Protein AF-A0A7Y5Y891-F1 (afdb_monomer_lite)

pLDDT: mean 87.92, std 12.47, range [48.41, 98.62]

Foldseek 3Di:
DPVVVLVVVLVVLLVVLLVLLVVLLVVCVVLLVVFDAFFAQDADLFQAGPDTDGRDPCSLNVLSVVLNVLSVVLVVCLVCVQVVQVVVDDVSNQLVVLVSSLSSVCSNLSSVVSSLVSVCRSVVPGGNCSPPVSVVVSVVVNVVSVVSSVVSVVPDDDDDPDPDD

Sequence (165 aa):
MGRNVTNRKAAGWFAASMLALLLTAASGAVLYPGMPDPVPVHWDGSGSPDRFAPKTAWTVFAPLLTGLGCVAFLWLLHRFLPALSRSLGTAAGQDIGAGQDVVAQLAPAVAALIGWLSIRGWLGWEGPATIWIPTVLFMFMGIGLVFRAVSAAAALPPHPGPRSK

Structure (mmCIF, N/CA/C/O backbone):
data_AF-A0A7Y5Y891-F1
#
_entry.id   AF-A0A7Y5Y891-F1
#
loop_
_atom_site.group_PDB
_atom_site.id
_atom_site.type_symbol
_atom_site.label_atom_id
_atom_site.label_alt_id
_atom_site.label_comp_id
_atom_site.label_asym_id
_atom_site.label_entity_id
_atom_site.label_seq_id
_atom_site.pdbx_PDB_ins_code
_atom_site.Cartn_x
_atom_site.Cartn_y
_atom_site.Cartn_z
_atom_site.occupancy
_atom_site.B_iso_or_equiv
_atom_site.auth_seq_id
_atom_site.auth_comp_id
_atom_site.auth_asym_id
_atom_site.auth_atom_id
_atom_site.pdbx_PDB_model_num
ATOM 1 N N . MET A 1 1 ? -4.435 -1.512 32.385 1.00 48.41 1 MET A N 1
ATOM 2 C CA . MET A 1 1 ? -3.414 -2.338 31.694 1.00 48.41 1 MET A CA 1
ATOM 3 C C . MET A 1 1 ? -3.635 -2.470 30.171 1.00 48.41 1 MET A C 1
ATOM 5 O O . MET A 1 1 ? -2.675 -2.284 29.437 1.00 48.41 1 MET A O 1
ATOM 9 N N . GLY A 1 2 ? -4.852 -2.740 29.662 1.00 54.91 2 GLY A N 1
ATOM 10 C CA . GLY A 1 2 ? -5.088 -3.111 28.244 1.00 54.91 2 GLY A CA 1
ATOM 11 C C . GLY A 1 2 ? -4.803 -2.059 27.150 1.00 54.91 2 GLY A C 1
ATOM 12 O O . GLY A 1 2 ? -4.231 -2.396 26.117 1.00 54.91 2 GLY A O 1
ATOM 13 N N . ARG A 1 3 ? -5.104 -0.773 27.384 1.00 60.16 3 ARG A N 1
ATOM 14 C CA . ARG A 1 3 ? -4.960 0.314 26.381 1.00 60.16 3 ARG A CA 1
ATOM 15 C C . ARG A 1 3 ? -3.515 0.561 25.913 1.00 60.16 3 ARG A C 1
ATOM 17 O O . ARG A 1 3 ? -3.276 0.998 24.795 1.00 60.16 3 ARG A O 1
ATOM 24 N N . ASN A 1 4 ? -2.534 0.258 26.765 1.00 62.56 4 ASN A N 1
ATOM 25 C CA . ASN A 1 4 ? -1.112 0.415 26.437 1.00 62.56 4 ASN A CA 1
ATOM 26 C C . ASN A 1 4 ? -0.579 -0.721 25.552 1.00 62.56 4 ASN A C 1
ATOM 28 O O . ASN A 1 4 ? 0.481 -0.582 24.947 1.00 62.56 4 ASN A O 1
ATOM 32 N N . VAL A 1 5 ? -1.267 -1.863 25.493 1.00 63.53 5 VAL A N 1
ATOM 33 C CA . VAL A 1 5 ? -0.876 -2.989 24.632 1.00 63.53 5 VAL A CA 1
ATOM 34 C C . VAL A 1 5 ? -1.446 -2.803 23.227 1.00 63.53 5 VAL A C 1
ATOM 36 O O . VAL A 1 5 ? -0.711 -2.985 22.261 1.00 63.53 5 VAL A O 1
ATOM 39 N N . THR A 1 6 ? -2.705 -2.370 23.101 1.00 69.69 6 THR A N 1
ATOM 40 C CA . THR A 1 6 ? -3.327 -2.079 21.796 1.00 69.69 6 THR A CA 1
ATOM 41 C C . THR A 1 6 ? -2.599 -0.956 21.059 1.00 69.69 6 THR A C 1
ATOM 43 O O . THR A 1 6 ? -2.205 -1.138 19.910 1.00 69.69 6 THR A O 1
ATOM 46 N N . ASN A 1 7 ? -2.262 0.136 21.754 1.00 74.69 7 ASN A N 1
ATOM 47 C CA . ASN A 1 7 ? -1.496 1.242 21.170 1.00 74.69 7 ASN A CA 1
ATOM 48 C C . ASN A 1 7 ? -0.098 0.830 20.685 1.00 74.69 7 ASN A C 1
ATOM 50 O O . ASN A 1 7 ? 0.353 1.305 19.646 1.00 74.69 7 ASN A O 1
ATOM 54 N N . ARG A 1 8 ? 0.592 -0.066 21.406 1.00 79.69 8 ARG A N 1
ATOM 55 C CA . ARG A 1 8 ? 1.908 -0.574 20.983 1.00 79.69 8 ARG A CA 1
ATOM 56 C C . ARG A 1 8 ? 1.809 -1.444 19.733 1.00 79.69 8 ARG A C 1
ATOM 58 O O . ARG A 1 8 ? 2.642 -1.311 18.843 1.00 79.69 8 ARG A O 1
ATOM 65 N N . LYS A 1 9 ? 0.776 -2.286 19.639 1.00 84.81 9 LYS A N 1
ATOM 66 C CA . LYS A 1 9 ? 0.507 -3.086 18.435 1.00 84.81 9 LYS A CA 1
ATOM 67 C C . LYS A 1 9 ? 0.181 -2.196 17.234 1.00 84.81 9 LYS A C 1
ATOM 69 O O . LYS A 1 9 ? 0.772 -2.382 16.179 1.00 84.81 9 LYS A O 1
ATOM 74 N N . ALA A 1 10 ? -0.689 -1.199 17.408 1.00 87.50 10 ALA A N 1
ATOM 75 C CA . ALA A 1 10 ? -1.025 -0.241 16.356 1.00 87.50 10 ALA A CA 1
ATOM 76 C C . ALA A 1 10 ? 0.208 0.539 15.872 1.00 87.50 10 ALA A C 1
ATOM 78 O O . ALA A 1 10 ? 0.456 0.613 14.672 1.00 87.50 10 ALA A O 1
ATOM 79 N N . ALA A 1 11 ? 1.031 1.052 16.793 1.00 89.62 11 ALA A N 1
ATOM 80 C CA . ALA A 1 11 ? 2.291 1.708 16.442 1.00 89.62 11 ALA A CA 1
ATOM 81 C C . ALA A 1 11 ? 3.230 0.774 15.658 1.00 89.62 11 ALA A C 1
ATOM 83 O O . ALA A 1 11 ? 3.825 1.200 14.671 1.00 89.62 11 ALA A O 1
ATOM 84 N N . GLY A 1 12 ? 3.306 -0.501 16.055 1.00 93.12 12 GLY A N 1
ATOM 85 C CA . GLY A 1 12 ? 4.034 -1.534 15.320 1.00 93.12 12 GLY A CA 1
ATOM 86 C C . GLY A 1 12 ? 3.530 -1.712 13.887 1.00 93.12 12 GLY A C 1
ATOM 87 O O . GLY A 1 12 ? 4.346 -1.770 12.973 1.00 93.12 12 GLY A O 1
ATOM 88 N N . TRP A 1 13 ? 2.211 -1.716 13.664 1.00 94.19 13 TRP A N 1
ATOM 89 C CA . TRP A 1 13 ? 1.635 -1.811 12.317 1.00 94.19 13 TRP A CA 1
ATOM 90 C C . TRP A 1 13 ? 1.994 -0.623 11.432 1.00 94.19 13 TRP A C 1
ATOM 92 O O . TRP A 1 13 ? 2.419 -0.824 10.295 1.00 94.19 13 TRP A O 1
ATOM 102 N N . PHE A 1 14 ? 1.883 0.605 11.942 1.00 96.50 14 PHE A N 1
ATOM 103 C CA . PHE A 1 14 ? 2.272 1.794 11.180 1.00 96.50 14 PHE A CA 1
ATOM 104 C C . PHE A 1 14 ? 3.772 1.805 10.870 1.00 96.50 14 PHE A C 1
ATOM 106 O O . PHE A 1 14 ? 4.152 2.050 9.728 1.00 96.50 14 PHE A O 1
ATOM 113 N N . ALA A 1 15 ? 4.618 1.477 11.851 1.00 96.69 15 ALA A N 1
ATOM 114 C CA . ALA A 1 15 ? 6.065 1.404 11.660 1.00 96.69 15 ALA A CA 1
ATOM 115 C C . ALA A 1 15 ? 6.456 0.323 10.640 1.00 96.69 15 ALA A C 1
ATOM 117 O O . ALA A 1 15 ? 7.245 0.592 9.738 1.00 96.69 15 ALA A O 1
ATOM 118 N N . ALA A 1 16 ? 5.860 -0.869 10.730 1.00 96.69 16 ALA A N 1
ATOM 119 C CA . ALA A 1 16 ? 6.082 -1.947 9.771 1.00 96.69 16 ALA A CA 1
ATOM 120 C C . ALA A 1 16 ? 5.623 -1.559 8.357 1.00 96.69 16 ALA A C 1
ATOM 122 O O . ALA A 1 16 ? 6.319 -1.845 7.390 1.00 96.69 16 ALA A O 1
ATOM 123 N N . SER A 1 17 ? 4.491 -0.861 8.235 1.00 98.00 17 SER A N 1
ATOM 124 C CA . SER A 1 17 ? 3.957 -0.389 6.949 1.00 98.00 17 SER A CA 1
ATOM 125 C C . SER A 1 17 ? 4.865 0.660 6.302 1.00 98.00 17 SER A C 1
ATOM 127 O O . SER A 1 17 ? 5.173 0.569 5.116 1.00 98.00 17 SER A O 1
ATOM 129 N N . MET A 1 18 ? 5.340 1.627 7.094 1.00 98.31 18 MET A N 1
ATOM 130 C CA . MET A 1 18 ? 6.341 2.611 6.668 1.00 98.31 18 MET A CA 1
ATOM 131 C C . MET A 1 18 ? 7.623 1.922 6.205 1.00 98.31 18 MET A C 1
ATOM 133 O O . MET A 1 18 ? 8.109 2.187 5.109 1.00 98.31 18 MET A O 1
ATOM 137 N N . LEU A 1 19 ? 8.146 0.999 7.017 1.00 98.38 19 LEU A N 1
ATOM 138 C CA . LEU A 1 19 ? 9.359 0.254 6.699 1.00 98.38 19 LEU A CA 1
ATOM 139 C C . LEU A 1 19 ? 9.195 -0.567 5.416 1.00 98.38 19 LEU A C 1
ATOM 141 O O . LEU A 1 19 ? 10.083 -0.543 4.573 1.00 98.38 19 LEU A O 1
ATOM 145 N N . ALA A 1 20 ? 8.059 -1.240 5.225 1.00 98.44 20 ALA A N 1
ATOM 146 C CA . ALA A 1 20 ? 7.781 -2.007 4.013 1.00 98.44 20 ALA A CA 1
ATOM 147 C C . ALA A 1 20 ? 7.805 -1.127 2.752 1.00 98.44 20 ALA A C 1
ATOM 149 O O . ALA A 1 20 ? 8.417 -1.502 1.749 1.00 98.44 20 ALA A O 1
ATOM 150 N N . LEU A 1 21 ? 7.206 0.067 2.805 1.00 98.62 21 LEU A N 1
ATOM 151 C CA . LEU A 1 21 ? 7.242 1.026 1.695 1.00 98.62 21 LEU A CA 1
ATOM 152 C C . LEU A 1 21 ? 8.661 1.549 1.433 1.00 98.62 21 LEU A C 1
ATOM 154 O O . LEU A 1 21 ? 9.068 1.641 0.277 1.00 98.62 21 LEU A O 1
ATOM 158 N N . LEU A 1 22 ? 9.437 1.829 2.483 1.00 98.56 22 LEU A N 1
ATOM 159 C CA . LEU A 1 22 ? 10.835 2.258 2.358 1.00 98.56 22 LEU A CA 1
ATOM 160 C C . LEU A 1 22 ? 11.729 1.159 1.769 1.00 98.56 22 LEU A C 1
ATOM 162 O O . LEU A 1 22 ? 12.540 1.436 0.889 1.00 98.56 22 LEU A O 1
ATOM 166 N N . LEU A 1 23 ? 11.556 -0.093 2.197 1.00 98.56 23 LEU A N 1
ATOM 167 C CA . LEU A 1 23 ? 12.262 -1.245 1.628 1.00 98.56 23 LEU A CA 1
ATOM 168 C C . LEU A 1 23 ? 11.863 -1.482 0.169 1.00 98.56 23 LEU A C 1
ATOM 170 O O . LEU A 1 23 ? 12.711 -1.811 -0.663 1.00 98.56 23 LEU A O 1
ATOM 174 N N . THR A 1 24 ? 10.592 -1.257 -0.168 1.00 98.56 24 THR A N 1
ATOM 175 C CA . THR A 1 24 ? 10.129 -1.310 -1.558 1.00 98.56 24 THR A CA 1
ATOM 176 C C . THR A 1 24 ? 10.777 -0.202 -2.387 1.00 98.56 24 THR A C 1
ATOM 178 O O . THR A 1 24 ? 11.267 -0.472 -3.479 1.00 98.56 24 THR A O 1
ATOM 181 N N . ALA A 1 25 ? 10.868 1.022 -1.861 1.00 98.44 25 ALA A N 1
ATOM 182 C CA . ALA A 1 25 ? 11.545 2.134 -2.530 1.00 98.44 25 ALA A CA 1
ATOM 183 C C . ALA A 1 25 ? 13.037 1.850 -2.744 1.00 98.44 25 ALA A C 1
ATOM 185 O O . ALA A 1 25 ? 13.549 2.068 -3.840 1.00 98.44 25 ALA A O 1
ATOM 186 N N . ALA A 1 26 ? 13.717 1.297 -1.736 1.00 98.50 26 ALA A N 1
ATOM 187 C CA . ALA A 1 26 ? 15.107 0.868 -1.852 1.00 98.50 26 ALA A CA 1
ATOM 188 C C . ALA A 1 26 ? 15.278 -0.208 -2.938 1.00 98.50 26 ALA A C 1
ATOM 190 O O . ALA A 1 26 ? 16.185 -0.115 -3.762 1.00 98.50 26 ALA A O 1
ATOM 191 N N . SER A 1 27 ? 14.362 -1.179 -2.999 1.00 98.19 27 SER A N 1
ATOM 192 C CA . SER A 1 27 ? 14.346 -2.203 -4.053 1.00 98.19 27 SER A CA 1
ATOM 193 C C . SER A 1 27 ? 14.138 -1.582 -5.439 1.00 98.19 27 SER A C 1
ATOM 195 O O . SER A 1 27 ? 14.852 -1.911 -6.382 1.00 98.19 27 SER A O 1
ATOM 197 N N . GLY A 1 28 ? 13.218 -0.622 -5.559 1.00 97.94 28 GLY A N 1
ATOM 198 C CA . GLY A 1 28 ? 12.993 0.124 -6.796 1.00 97.94 28 GLY A CA 1
ATOM 199 C C . GLY A 1 28 ? 14.210 0.933 -7.232 1.00 97.94 28 GLY A C 1
ATOM 200 O O . GLY A 1 28 ? 14.515 0.965 -8.418 1.00 97.94 28 GLY A O 1
ATOM 201 N N . ALA A 1 29 ? 14.955 1.527 -6.296 1.00 98.38 29 ALA A N 1
ATOM 202 C CA . ALA A 1 29 ? 16.191 2.249 -6.599 1.00 98.38 29 ALA A CA 1
ATOM 203 C C . ALA A 1 29 ? 17.272 1.327 -7.186 1.00 98.38 29 ALA A C 1
ATOM 205 O O . ALA A 1 29 ? 17.958 1.720 -8.128 1.00 98.38 29 ALA A O 1
ATOM 206 N N . VAL A 1 30 ? 17.374 0.090 -6.686 1.00 98.50 30 VAL A N 1
ATOM 207 C CA . VAL A 1 30 ? 18.269 -0.939 -7.244 1.00 98.50 30 VAL A CA 1
ATOM 208 C C . VAL A 1 30 ? 17.828 -1.363 -8.651 1.00 98.50 30 VAL A C 1
ATOM 210 O O . VAL A 1 30 ? 18.672 -1.538 -9.527 1.00 98.50 30 VAL A O 1
ATOM 213 N N . LEU A 1 31 ? 16.520 -1.491 -8.895 1.00 97.69 31 LEU A N 1
ATOM 214 C CA . LEU A 1 31 ? 15.965 -1.912 -10.191 1.00 97.69 31 LEU A CA 1
ATOM 215 C C . LEU A 1 31 ? 15.923 -0.788 -11.246 1.00 97.69 31 LEU A C 1
ATOM 217 O O . LEU A 1 31 ? 15.912 -1.071 -12.443 1.00 97.69 31 LEU A O 1
ATOM 221 N N . TYR A 1 32 ? 15.917 0.482 -10.828 1.00 98.19 32 TYR A N 1
ATOM 222 C CA . TYR A 1 32 ? 15.690 1.664 -11.675 1.00 98.19 32 TYR A CA 1
ATOM 223 C C . TYR A 1 32 ? 16.540 1.738 -12.960 1.00 98.19 32 TYR A C 1
ATOM 225 O O . TYR A 1 32 ? 15.994 2.112 -14.009 1.00 98.19 32 TYR A O 1
ATOM 233 N N . PRO A 1 33 ? 17.845 1.387 -12.952 1.00 97.88 33 PRO A N 1
ATOM 234 C CA . PRO A 1 33 ? 18.658 1.417 -14.167 1.00 97.88 33 PRO A CA 1
ATOM 235 C C . PRO A 1 33 ? 18.151 0.476 -15.267 1.00 97.88 33 PRO A C 1
ATOM 237 O O . PRO A 1 33 ? 18.268 0.820 -16.439 1.00 97.88 33 PRO A O 1
ATOM 240 N N . GLY A 1 34 ? 17.564 -0.668 -14.896 1.00 96.88 34 GLY A N 1
ATOM 241 C CA . GLY A 1 34 ? 17.085 -1.697 -15.826 1.00 96.88 34 GLY A CA 1
ATOM 242 C C . GLY A 1 34 ? 15.619 -1.562 -16.245 1.00 96.88 34 GLY A C 1
ATOM 243 O O . GLY A 1 34 ? 15.154 -2.346 -17.067 1.00 96.88 34 GLY A O 1
ATOM 244 N N . MET A 1 35 ? 14.879 -0.597 -15.691 1.00 97.12 35 MET A N 1
ATOM 245 C CA . MET A 1 35 ? 13.477 -0.379 -16.059 1.00 97.12 35 MET A CA 1
ATOM 246 C C . MET A 1 35 ? 13.353 0.199 -17.483 1.00 97.12 35 MET A C 1
ATOM 248 O O . MET A 1 35 ? 14.191 1.024 -17.870 1.00 97.12 35 MET A O 1
ATOM 252 N N . PRO A 1 36 ? 12.298 -0.169 -18.239 1.00 95.50 36 PRO A N 1
ATOM 253 C CA . PRO A 1 36 ? 12.073 0.334 -19.593 1.00 95.50 36 PRO A CA 1
ATOM 254 C C . PRO A 1 36 ? 11.803 1.843 -19.604 1.00 95.50 36 PRO A C 1
ATOM 256 O O . PRO A 1 36 ? 11.310 2.401 -18.628 1.00 95.50 36 PRO A O 1
ATOM 259 N N . ASP A 1 37 ? 12.106 2.507 -20.718 1.00 96.62 37 ASP A N 1
ATOM 260 C CA . ASP A 1 37 ? 11.655 3.874 -20.990 1.00 96.62 37 ASP A CA 1
ATOM 261 C C . ASP A 1 37 ? 10.872 3.870 -22.314 1.00 96.62 37 ASP A C 1
ATOM 263 O O . ASP A 1 37 ? 11.477 3.631 -23.363 1.00 96.62 37 ASP A O 1
ATOM 267 N N . PRO A 1 38 ? 9.536 4.050 -22.291 1.00 96.75 38 PRO A N 1
ATOM 268 C CA . PRO A 1 38 ? 8.716 4.490 -21.157 1.00 96.75 38 PRO A CA 1
ATOM 269 C C . PRO A 1 38 ? 8.360 3.372 -20.155 1.00 96.75 38 PRO A C 1
ATOM 271 O O . PRO A 1 38 ? 8.361 2.187 -20.489 1.00 96.75 38 PRO A O 1
ATOM 274 N N . VAL A 1 39 ? 8.001 3.760 -18.924 1.00 96.94 39 VAL A N 1
ATOM 275 C CA . VAL A 1 39 ? 7.519 2.838 -17.878 1.00 96.94 39 VAL A CA 1
ATOM 276 C C . VAL A 1 39 ? 5.991 2.709 -17.907 1.00 96.94 39 VAL A C 1
ATOM 278 O O . VAL A 1 39 ? 5.302 3.698 -18.182 1.00 96.94 39 VAL A O 1
ATOM 281 N N . PRO A 1 40 ? 5.432 1.525 -17.598 1.00 96.38 40 PRO A N 1
ATOM 282 C CA . PRO A 1 40 ? 3.989 1.351 -17.473 1.00 96.38 40 PRO A CA 1
ATOM 283 C C . PRO A 1 40 ? 3.449 2.096 -16.244 1.00 96.38 40 PRO A C 1
ATOM 285 O O . PRO A 1 40 ? 4.051 2.067 -15.169 1.00 96.38 40 PRO A O 1
ATOM 288 N N . VAL A 1 41 ? 2.300 2.757 -16.397 1.00 95.56 41 VAL A N 1
ATOM 289 C CA . VAL A 1 41 ? 1.630 3.520 -15.318 1.00 95.56 41 VAL A CA 1
ATOM 290 C C . VAL A 1 41 ? 0.173 3.118 -15.099 1.00 95.56 41 VAL A C 1
ATOM 292 O O . VAL A 1 41 ? -0.459 3.575 -14.148 1.00 95.56 41 VAL A O 1
ATOM 295 N N . HIS A 1 42 ? -0.371 2.276 -15.973 1.00 95.50 42 HIS A N 1
ATOM 296 C CA . HIS A 1 42 ? -1.712 1.719 -15.866 1.00 95.50 42 HIS A CA 1
ATOM 297 C C . HIS A 1 42 ? -1.739 0.336 -16.523 1.00 95.50 42 HIS A C 1
ATOM 299 O O . HIS A 1 42 ? -0.917 0.044 -17.396 1.00 95.50 42 HIS A O 1
ATOM 305 N N . TRP A 1 43 ? -2.675 -0.497 -16.074 1.00 95.06 43 TRP A N 1
ATOM 306 C CA . TRP A 1 43 ? -2.925 -1.828 -16.610 1.00 95.06 43 TRP A CA 1
ATOM 307 C C . TRP A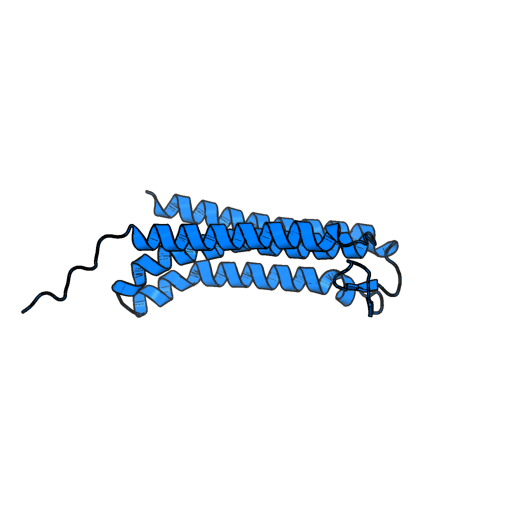 1 43 ? -4.423 -2.018 -16.804 1.00 95.06 43 TRP A C 1
ATOM 309 O O . TRP A 1 43 ? -5.222 -1.568 -15.978 1.00 95.06 43 TRP A O 1
ATOM 319 N N . ASP A 1 44 ? -4.793 -2.728 -17.861 1.00 94.94 44 ASP A N 1
ATOM 320 C CA . ASP A 1 44 ? -6.177 -3.116 -18.101 1.00 94.94 44 ASP A CA 1
ATOM 321 C C . ASP A 1 44 ? -6.606 -4.306 -17.214 1.00 94.94 44 ASP A C 1
ATOM 323 O O . ASP A 1 44 ? -5.837 -4.851 -16.416 1.00 94.94 44 ASP A O 1
ATOM 327 N N . GLY A 1 45 ? -7.857 -4.751 -17.362 1.00 92.31 45 GLY A N 1
ATOM 328 C CA . GLY A 1 45 ? -8.389 -5.896 -16.614 1.00 92.31 45 GLY A CA 1
ATOM 329 C C . GLY A 1 45 ? -7.719 -7.241 -16.933 1.00 92.31 45 GLY A C 1
ATOM 330 O O . GLY A 1 45 ? -7.879 -8.190 -16.163 1.00 92.31 45 GLY A O 1
ATOM 331 N N . SER A 1 46 ? -6.962 -7.345 -18.028 1.00 95.06 46 SER A N 1
ATOM 332 C CA . SER A 1 46 ? -6.165 -8.531 -18.359 1.00 95.06 46 SER A CA 1
ATOM 333 C C . SER A 1 46 ? -4.791 -8.521 -17.685 1.00 95.06 46 SER A C 1
ATOM 335 O O . SER A 1 46 ? -4.105 -9.539 -17.671 1.00 95.06 46 SER A O 1
ATOM 337 N N . GLY A 1 47 ? -4.401 -7.407 -17.061 1.00 94.06 47 GLY A N 1
ATOM 338 C CA . GLY A 1 47 ? -3.081 -7.251 -16.463 1.00 94.06 47 GLY A CA 1
ATOM 339 C C . GLY A 1 47 ? -1.997 -6.845 -17.449 1.00 94.06 47 GLY A C 1
ATOM 340 O O . GLY A 1 47 ? -0.829 -6.857 -17.058 1.00 94.06 47 GLY A O 1
ATOM 341 N N . SER A 1 48 ? -2.361 -6.469 -18.675 1.00 95.81 48 SER A N 1
ATOM 342 C CA . SER A 1 48 ? -1.438 -5.914 -19.663 1.00 95.81 48 SER A CA 1
ATOM 343 C C . SER A 1 48 ? -1.335 -4.394 -19.504 1.00 95.81 48 SER A C 1
ATOM 345 O O . SER A 1 48 ? -2.343 -3.739 -19.217 1.00 95.81 48 SER A O 1
ATOM 347 N N . PRO A 1 49 ? -0.133 -3.806 -19.641 1.00 95.81 49 PRO A N 1
ATOM 348 C CA . PRO A 1 49 ? 0.009 -2.361 -19.599 1.00 95.81 49 PRO A CA 1
ATOM 349 C C . PRO A 1 49 ? -0.666 -1.704 -20.806 1.00 95.81 49 PRO A C 1
ATOM 351 O O . PRO A 1 49 ? -0.378 -2.045 -21.950 1.00 95.81 49 PRO A O 1
ATOM 354 N N . ASP A 1 50 ? -1.529 -0.727 -20.555 1.00 96.44 50 ASP A N 1
ATOM 355 C CA . ASP A 1 50 ? -2.274 0.012 -21.585 1.00 96.44 50 ASP A CA 1
ATOM 356 C C . ASP A 1 50 ? -1.967 1.523 -21.564 1.00 96.44 50 ASP A C 1
ATOM 358 O O . ASP A 1 50 ? -2.399 2.264 -22.450 1.00 96.44 50 ASP A O 1
ATOM 362 N N . ARG A 1 51 ? -1.195 1.999 -20.573 1.00 96.75 51 ARG A N 1
ATOM 363 C CA . ARG A 1 51 ? -0.667 3.371 -20.518 1.00 96.75 51 ARG A CA 1
ATOM 364 C C . ARG A 1 51 ? 0.762 3.408 -20.002 1.00 96.75 51 ARG A C 1
ATOM 366 O O . ARG A 1 51 ? 1.134 2.687 -19.076 1.00 96.75 51 ARG A O 1
ATOM 373 N N . PHE A 1 52 ? 1.524 4.344 -20.554 1.00 97.69 52 PHE A N 1
ATOM 374 C CA . PHE A 1 52 ? 2.947 4.514 -20.295 1.00 97.69 52 PHE A CA 1
ATOM 375 C C . PHE A 1 52 ? 3.289 5.985 -20.044 1.00 97.69 52 PHE A C 1
ATOM 377 O O . PHE A 1 52 ? 2.574 6.882 -20.496 1.00 97.69 52 PHE A O 1
ATOM 384 N N . ALA A 1 53 ? 4.388 6.235 -19.338 1.00 97.88 53 ALA A N 1
ATOM 385 C CA . ALA A 1 53 ? 4.932 7.571 -19.113 1.00 97.88 53 ALA A CA 1
ATOM 386 C C . ALA A 1 53 ? 6.471 7.551 -19.153 1.00 97.88 53 ALA A C 1
ATOM 388 O O . ALA A 1 53 ? 7.068 6.500 -18.904 1.00 97.88 53 ALA A O 1
ATOM 389 N N . PRO A 1 54 ? 7.132 8.694 -19.430 1.00 98.25 54 PRO A N 1
ATOM 390 C CA . PRO A 1 54 ? 8.591 8.767 -19.429 1.00 98.25 54 PRO A CA 1
ATOM 391 C C . PRO A 1 54 ? 9.196 8.278 -18.112 1.00 98.25 54 PRO A C 1
ATOM 393 O O . PRO A 1 54 ? 8.672 8.575 -17.024 1.00 98.25 54 PRO A O 1
ATOM 396 N N . LYS A 1 55 ? 10.319 7.557 -18.200 1.00 98.00 55 LYS A N 1
ATOM 397 C CA . LYS A 1 55 ? 11.032 7.058 -17.024 1.00 98.00 55 LYS A CA 1
ATOM 398 C C . LYS A 1 55 ? 11.687 8.209 -16.265 1.00 98.00 55 LYS A C 1
ATOM 400 O O . LYS A 1 55 ? 12.777 8.675 -16.586 1.00 98.00 55 LYS A O 1
ATOM 405 N N . THR A 1 56 ? 11.025 8.630 -15.195 1.00 98.38 56 THR A N 1
ATOM 406 C CA . THR A 1 56 ? 11.563 9.588 -14.228 1.00 98.38 56 THR A CA 1
ATOM 407 C C . THR A 1 56 ? 11.456 9.023 -12.819 1.00 98.38 56 THR A C 1
ATOM 409 O O . THR A 1 56 ? 10.602 8.176 -12.544 1.00 98.38 56 THR A O 1
ATOM 412 N N . ALA A 1 57 ? 12.281 9.526 -11.898 1.00 97.81 57 ALA A N 1
ATOM 413 C CA . ALA A 1 57 ? 12.175 9.160 -10.488 1.00 97.81 57 ALA A CA 1
ATOM 414 C C . ALA A 1 57 ? 10.765 9.447 -9.947 1.00 97.81 57 ALA A C 1
ATOM 416 O O . ALA A 1 57 ? 10.205 8.638 -9.214 1.00 97.81 57 ALA A O 1
ATOM 417 N N . TRP A 1 58 ? 10.151 10.557 -10.369 1.00 97.75 58 TRP A N 1
ATOM 418 C CA . TRP A 1 58 ? 8.777 10.871 -9.995 1.00 97.75 58 TRP A CA 1
ATOM 419 C C . TRP A 1 58 ? 7.792 9.816 -10.505 1.00 97.75 58 TRP A C 1
ATOM 421 O O . TRP A 1 58 ? 7.053 9.254 -9.706 1.00 97.75 58 TRP A O 1
ATOM 431 N N . THR A 1 59 ? 7.823 9.483 -11.798 1.00 97.31 59 THR A N 1
ATOM 432 C CA . THR A 1 59 ? 6.936 8.467 -12.391 1.00 97.31 59 THR A CA 1
ATOM 433 C C . THR A 1 59 ? 7.042 7.125 -11.659 1.00 97.31 59 THR A C 1
ATOM 435 O O . THR A 1 59 ? 6.030 6.504 -11.349 1.00 97.31 59 THR A O 1
ATOM 438 N N . VAL A 1 60 ? 8.268 6.689 -11.352 1.00 97.81 60 VAL A N 1
ATOM 439 C CA . VAL A 1 60 ? 8.542 5.374 -10.752 1.00 97.81 60 VAL A CA 1
ATOM 440 C C . VAL A 1 60 ? 8.177 5.318 -9.265 1.00 97.81 60 VAL A C 1
ATOM 442 O O . VAL A 1 60 ? 7.646 4.305 -8.805 1.00 97.81 60 VAL A O 1
ATOM 445 N N . PHE A 1 61 ? 8.453 6.383 -8.504 1.00 98.25 61 PHE A N 1
ATOM 446 C CA . PHE A 1 61 ? 8.325 6.382 -7.041 1.00 98.25 61 PHE A CA 1
ATOM 447 C C . PHE A 1 61 ? 7.085 7.114 -6.509 1.00 98.25 61 PHE A C 1
ATOM 449 O O . PHE A 1 61 ? 6.767 6.960 -5.328 1.00 98.25 61 PHE A O 1
ATOM 456 N N . ALA A 1 62 ? 6.339 7.854 -7.339 1.00 97.75 62 ALA A N 1
ATOM 457 C CA . ALA A 1 62 ? 5.111 8.536 -6.920 1.00 97.75 62 ALA A CA 1
ATOM 458 C C . ALA A 1 62 ? 4.087 7.604 -6.241 1.00 97.75 62 ALA A C 1
ATOM 460 O O . ALA A 1 62 ? 3.584 7.994 -5.187 1.00 97.75 62 ALA A O 1
ATOM 461 N N . PRO A 1 63 ? 3.825 6.366 -6.720 1.00 97.25 63 PRO A N 1
ATOM 462 C CA . PRO A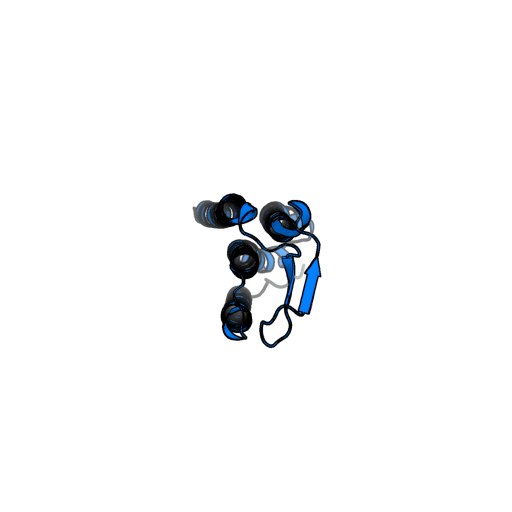 1 63 ? 2.919 5.454 -6.018 1.00 97.25 63 PRO A CA 1
ATOM 463 C C . PRO A 1 63 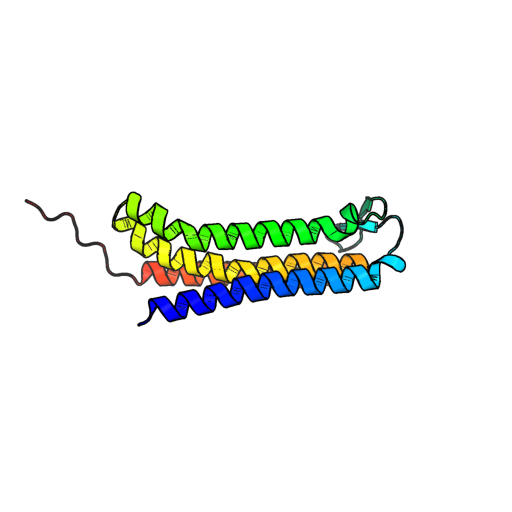? 3.351 5.167 -4.573 1.00 97.25 63 PRO A C 1
ATOM 465 O O . PRO A 1 63 ? 2.515 5.141 -3.671 1.00 97.25 63 PRO A O 1
ATOM 468 N N . LEU A 1 64 ? 4.656 5.021 -4.318 1.00 98.25 64 LEU A N 1
ATOM 469 C CA . LEU A 1 64 ? 5.175 4.799 -2.965 1.00 98.25 64 LEU A CA 1
ATOM 470 C C . LEU A 1 64 ? 5.040 6.044 -2.092 1.00 98.25 64 LEU A C 1
ATOM 472 O O . LEU A 1 64 ? 4.711 5.918 -0.915 1.00 98.25 64 LEU A O 1
ATOM 476 N N . LEU A 1 65 ? 5.250 7.241 -2.653 1.00 98.19 65 LEU A N 1
ATOM 477 C CA . LEU A 1 65 ? 5.000 8.498 -1.941 1.00 98.19 65 LEU A CA 1
ATOM 478 C C . LEU A 1 65 ? 3.520 8.634 -1.568 1.00 98.19 65 LEU A C 1
ATOM 480 O O . LEU A 1 65 ? 3.210 9.002 -0.435 1.00 98.19 65 LEU A O 1
ATOM 484 N N . THR A 1 66 ? 2.608 8.266 -2.473 1.00 97.94 66 THR A N 1
ATOM 485 C CA . THR A 1 66 ? 1.176 8.170 -2.169 1.00 97.94 66 THR A CA 1
ATOM 486 C C . THR A 1 66 ? 0.927 7.176 -1.039 1.00 97.94 66 THR A C 1
ATOM 488 O O . THR A 1 66 ? 0.222 7.511 -0.091 1.00 97.94 66 THR A O 1
ATOM 491 N N . GLY A 1 67 ? 1.552 5.995 -1.067 1.00 97.94 67 GLY A N 1
ATOM 492 C CA . GLY A 1 67 ? 1.429 5.008 0.007 1.00 97.94 67 GLY A CA 1
ATOM 493 C C . GLY A 1 67 ? 1.931 5.504 1.358 1.00 97.94 67 GLY A C 1
ATOM 494 O O . GLY A 1 67 ? 1.252 5.315 2.369 1.00 97.94 67 GLY A O 1
ATOM 495 N N . LEU A 1 68 ? 3.071 6.199 1.380 1.00 98.31 68 LEU A N 1
ATOM 496 C CA . LEU A 1 68 ? 3.599 6.829 2.590 1.00 98.31 68 LEU A CA 1
ATOM 497 C C . LEU A 1 68 ? 2.620 7.887 3.115 1.00 98.31 68 LEU A C 1
ATOM 499 O O . LEU A 1 68 ? 2.299 7.889 4.302 1.00 98.31 68 LEU A O 1
ATOM 503 N N . GLY A 1 69 ? 2.082 8.728 2.228 1.00 98.19 69 GLY A N 1
ATOM 504 C CA . GLY A 1 69 ? 1.055 9.713 2.564 1.00 98.19 69 GLY A CA 1
ATOM 505 C C . GLY A 1 69 ? -0.211 9.076 3.143 1.00 98.19 69 GLY A C 1
ATOM 506 O O . GLY A 1 69 ? -0.687 9.506 4.192 1.00 98.19 69 GLY A O 1
ATOM 507 N N . CYS A 1 70 ? -0.724 8.011 2.522 1.00 98.19 70 CYS A N 1
ATOM 508 C CA . CYS A 1 70 ? -1.902 7.285 2.998 1.00 98.19 70 CYS A CA 1
ATOM 509 C C . CYS A 1 70 ? -1.678 6.674 4.384 1.00 98.19 70 CYS A C 1
ATOM 511 O O . CYS A 1 70 ? -2.507 6.851 5.274 1.00 98.19 70 CYS A O 1
ATOM 513 N N . VAL A 1 71 ? -0.560 5.980 4.604 1.00 98.00 71 VAL A N 1
ATOM 514 C CA . VAL A 1 71 ? -0.276 5.359 5.906 1.00 98.00 71 VAL A CA 1
ATOM 515 C C . VAL A 1 71 ? -0.024 6.425 6.981 1.00 98.00 71 VAL A C 1
ATOM 517 O O . VAL A 1 71 ? -0.503 6.269 8.105 1.00 98.00 71 VAL A O 1
ATOM 520 N N . ALA A 1 72 ? 0.650 7.532 6.651 1.00 97.69 72 ALA A N 1
ATOM 521 C CA . ALA A 1 72 ? 0.808 8.665 7.565 1.00 97.69 72 ALA A CA 1
ATOM 522 C C . ALA A 1 72 ? -0.548 9.289 7.925 1.00 97.69 72 ALA A C 1
ATOM 524 O O . ALA A 1 72 ? -0.816 9.558 9.095 1.00 97.69 72 ALA A O 1
ATOM 525 N N . PHE A 1 73 ? -1.439 9.452 6.947 1.00 96.94 73 PHE A N 1
ATOM 526 C CA . PHE A 1 73 ? -2.797 9.934 7.176 1.00 96.94 73 PHE A CA 1
ATOM 527 C C . PHE A 1 73 ? -3.604 8.988 8.077 1.00 96.94 73 PHE A C 1
ATOM 529 O O . PHE A 1 73 ? -4.211 9.438 9.047 1.00 96.94 73 PHE A O 1
ATOM 536 N N . LEU A 1 74 ? -3.549 7.673 7.840 1.00 95.31 74 LEU A N 1
ATOM 537 C CA . LEU A 1 74 ? -4.186 6.676 8.710 1.00 95.31 74 LEU A CA 1
ATOM 538 C C . LEU A 1 74 ? -3.616 6.716 10.137 1.00 95.31 74 LEU A C 1
ATOM 540 O O . LEU A 1 74 ? -4.368 6.603 11.105 1.00 95.31 74 LEU A O 1
ATOM 544 N N . TRP A 1 75 ? -2.307 6.932 10.289 1.00 95.44 75 TRP A N 1
A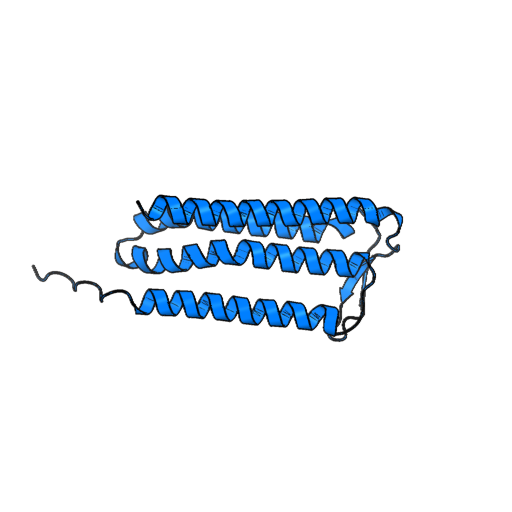TOM 545 C CA . TRP A 1 75 ? -1.685 7.118 11.600 1.00 95.44 75 TRP A CA 1
ATOM 546 C C . TRP A 1 75 ? -2.205 8.374 12.309 1.00 95.44 75 TRP A C 1
ATOM 548 O O . TRP A 1 75 ? -2.539 8.307 13.494 1.00 95.44 75 TRP A O 1
ATOM 558 N N . LEU A 1 76 ? -2.332 9.499 11.595 1.00 93.94 76 LEU A N 1
ATOM 559 C CA . LEU A 1 76 ? -2.915 10.733 12.132 1.00 93.94 76 LEU A CA 1
ATOM 560 C C . LEU A 1 76 ? -4.360 10.503 12.584 1.00 93.94 76 LEU A C 1
ATOM 562 O O . LEU A 1 76 ? -4.710 10.865 13.709 1.00 93.94 76 LEU A O 1
ATOM 566 N N . LEU A 1 77 ? -5.178 9.843 11.757 1.00 91.06 77 LEU A N 1
ATOM 567 C CA . LEU A 1 77 ? -6.540 9.467 12.133 1.00 91.06 77 LEU A CA 1
ATOM 568 C C . LEU A 1 77 ? -6.523 8.631 13.413 1.00 91.06 77 LEU A C 1
ATOM 570 O O . LEU A 1 77 ? -7.113 9.033 14.410 1.00 91.06 77 LEU A O 1
ATOM 574 N N . HIS A 1 78 ? -5.764 7.538 13.452 1.00 90.62 78 HIS A N 1
ATOM 575 C CA . HIS A 1 78 ? -5.648 6.702 14.647 1.00 90.62 78 HIS A CA 1
ATOM 576 C C . HIS A 1 78 ? -5.205 7.500 15.893 1.00 90.62 78 HIS A C 1
ATOM 578 O O . HIS A 1 78 ? -5.716 7.290 16.994 1.00 90.62 78 HIS A O 1
ATOM 584 N N . ARG A 1 79 ? -4.277 8.452 15.738 1.00 89.56 79 ARG A N 1
ATOM 585 C CA . ARG A 1 79 ? -3.722 9.252 16.840 1.00 8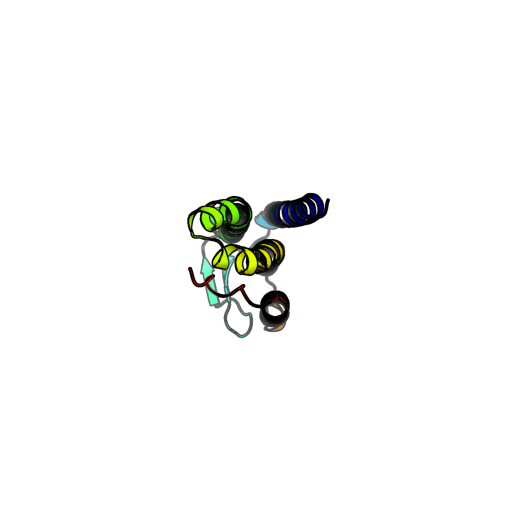9.56 79 ARG A CA 1
ATOM 586 C C . ARG A 1 79 ? -4.699 10.289 17.397 1.00 89.56 79 ARG A C 1
ATOM 588 O O . ARG A 1 79 ? -4.680 10.521 18.613 1.00 89.56 79 ARG A O 1
ATOM 595 N N . PHE A 1 80 ? -5.492 10.928 16.536 1.00 87.44 80 PHE A N 1
ATOM 596 C CA . PHE A 1 80 ? -6.277 12.122 16.876 1.00 87.44 80 PHE A CA 1
ATOM 597 C C . PHE A 1 80 ? -7.794 11.894 16.938 1.00 87.44 80 PHE A C 1
ATOM 599 O O . PHE A 1 80 ? -8.469 12.602 17.690 1.00 87.44 80 PHE A O 1
ATOM 606 N N . LEU A 1 81 ? -8.333 10.861 16.277 1.00 83.38 81 LEU A N 1
ATOM 607 C CA . LEU A 1 81 ? -9.756 10.499 16.353 1.00 83.38 81 LEU A CA 1
ATOM 608 C C . LEU A 1 81 ? -10.281 10.332 17.799 1.00 83.38 81 LEU A C 1
ATOM 610 O O . LEU A 1 81 ? -11.371 10.833 18.081 1.00 83.38 81 LEU A O 1
ATOM 614 N N . PRO A 1 82 ? -9.541 9.731 18.764 1.00 79.69 82 PRO A N 1
ATOM 615 C CA . PRO A 1 82 ? -10.036 9.621 20.139 1.00 79.69 82 PRO A CA 1
ATOM 616 C C . PRO A 1 82 ? -10.077 10.950 20.910 1.00 79.69 82 PRO A C 1
ATOM 618 O O . PRO A 1 82 ? -10.685 11.021 21.976 1.00 79.69 82 PRO A O 1
ATOM 621 N N . ALA A 1 83 ? -9.369 11.990 20.465 1.00 78.88 83 ALA A N 1
ATOM 622 C CA . ALA A 1 83 ? -9.482 13.323 21.060 1.00 78.88 83 ALA A CA 1
ATOM 623 C C . ALA A 1 83 ? -10.728 14.043 20.531 1.00 78.88 83 ALA A C 1
ATOM 625 O O . ALA A 1 83 ? -11.502 14.565 21.329 1.00 78.88 83 ALA A O 1
ATOM 626 N N . LEU A 1 84 ? -10.955 13.970 19.216 1.00 75.94 84 LEU A N 1
ATOM 627 C CA . LEU A 1 84 ? -12.135 14.528 18.556 1.00 75.94 84 LEU A CA 1
ATOM 628 C C . LEU A 1 84 ? -13.439 13.880 19.050 1.00 75.94 84 LEU A C 1
ATOM 630 O O . LEU A 1 84 ? -14.436 14.563 19.262 1.00 75.94 84 LEU A O 1
ATOM 634 N N . SER A 1 85 ? -13.439 12.572 19.306 1.00 70.38 85 SER A N 1
ATOM 635 C CA . SER A 1 85 ? -14.632 11.882 19.808 1.00 70.38 85 SER A CA 1
ATOM 636 C C . SER A 1 85 ? -15.056 12.337 21.200 1.00 70.38 85 SER A C 1
ATOM 638 O O . SER A 1 85 ? -16.241 12.512 21.470 1.00 70.38 85 SER A O 1
ATOM 640 N N . ARG A 1 86 ? -14.087 12.581 22.089 1.00 70.62 86 ARG A N 1
ATOM 641 C CA . ARG A 1 86 ? -14.352 13.042 23.456 1.00 70.62 86 ARG A CA 1
ATOM 642 C C . ARG A 1 86 ? -15.003 14.421 23.487 1.00 70.62 86 ARG A C 1
ATOM 644 O O . ARG A 1 86 ? -15.782 14.675 24.398 1.00 70.62 86 ARG A O 1
ATOM 651 N N . SER A 1 87 ? -14.736 15.273 22.495 1.00 73.00 87 SER A N 1
ATOM 652 C CA . SER A 1 87 ? -15.446 16.548 22.341 1.00 73.00 87 SER A CA 1
ATOM 653 C C . SER A 1 87 ? -16.879 16.411 21.813 1.00 73.00 87 SER A C 1
ATOM 655 O O . SER A 1 87 ? -17.650 17.349 21.973 1.00 73.00 87 SER A O 1
ATOM 657 N N . LEU A 1 88 ? -17.255 15.272 21.213 1.00 69.44 88 LEU A N 1
ATOM 658 C CA . LEU A 1 88 ? -18.556 15.074 20.554 1.00 69.44 88 LEU A CA 1
ATOM 659 C C . LEU A 1 88 ? -19.609 14.329 21.411 1.00 69.44 88 LEU A C 1
ATOM 661 O O . LEU A 1 88 ? -20.776 14.313 21.033 1.00 69.44 88 LEU A O 1
ATOM 665 N N . GLY A 1 89 ? -19.248 13.750 22.567 1.00 62.59 89 GLY A N 1
ATOM 666 C CA . GLY A 1 89 ? -20.190 13.110 23.513 1.00 62.59 89 GLY A CA 1
ATOM 667 C C . GLY A 1 89 ? -20.054 11.581 23.662 1.00 62.59 89 GLY A C 1
ATOM 668 O O . GLY A 1 89 ? -19.353 10.917 22.904 1.00 62.59 89 GLY A O 1
ATOM 669 N N . THR A 1 90 ? -20.695 11.003 24.692 1.00 58.31 90 THR A N 1
ATOM 670 C CA . THR A 1 90 ? -20.392 9.658 25.243 1.00 58.31 90 THR A CA 1
ATOM 671 C C . THR A 1 90 ? -20.897 8.459 24.432 1.00 58.31 90 THR A C 1
ATOM 673 O O . THR A 1 90 ? -20.294 7.393 24.542 1.00 58.31 90 THR A O 1
ATOM 676 N N . ALA A 1 91 ? -21.936 8.609 23.602 1.00 57.66 91 ALA A N 1
ATOM 677 C CA . ALA A 1 91 ? -22.433 7.520 22.749 1.00 57.66 91 ALA A CA 1
ATOM 678 C C . ALA A 1 91 ? -21.491 7.207 21.572 1.00 57.66 91 ALA A C 1
ATOM 680 O O . ALA A 1 91 ? -21.255 6.053 21.240 1.00 57.66 91 ALA A O 1
ATOM 681 N N . ALA A 1 92 ? -20.824 8.228 21.029 1.00 58.53 92 ALA A N 1
ATOM 682 C CA . ALA A 1 92 ? -19.834 8.060 19.967 1.00 58.53 92 ALA A CA 1
ATOM 683 C C . ALA A 1 92 ? -18.546 7.350 20.441 1.00 58.53 92 ALA A C 1
ATOM 685 O O . ALA A 1 92 ? -17.753 6.875 19.634 1.00 58.53 92 ALA A O 1
ATOM 686 N N . GLY A 1 93 ? -18.291 7.285 21.753 1.00 59.25 93 GLY A N 1
ATOM 687 C CA . GLY A 1 93 ? -17.003 6.851 22.295 1.00 59.25 93 GLY A CA 1
ATOM 688 C C . GLY A 1 93 ? -16.683 5.363 22.113 1.00 59.25 93 GLY A C 1
ATOM 689 O O . GLY A 1 93 ? -15.507 5.026 21.967 1.00 59.25 93 GLY A O 1
ATOM 690 N N . GLN A 1 94 ? -17.692 4.481 22.128 1.00 59.81 94 GLN A N 1
ATOM 691 C CA . GLN A 1 94 ? -17.479 3.029 22.034 1.00 59.81 94 GLN A CA 1
ATOM 692 C C . GLN A 1 94 ? -17.376 2.541 20.578 1.00 59.81 94 GLN A C 1
ATOM 694 O O . GLN A 1 94 ? -16.442 1.799 20.268 1.00 59.81 94 GLN A O 1
ATOM 699 N N . ASP A 1 95 ? -18.221 3.045 19.670 1.00 63.44 95 ASP A N 1
ATOM 700 C CA . ASP A 1 95 ? -18.155 2.757 18.222 1.00 63.44 95 ASP A CA 1
ATOM 701 C C . ASP A 1 95 ? -16.804 3.161 17.606 1.00 63.44 95 ASP A C 1
ATOM 703 O O . ASP A 1 95 ? -16.266 2.517 16.701 1.00 63.44 95 ASP A O 1
ATOM 707 N N . ILE A 1 96 ? -16.191 4.207 18.159 1.00 68.00 96 ILE A N 1
ATOM 708 C CA . ILE A 1 96 ? -14.913 4.744 17.691 1.00 68.00 96 ILE A CA 1
ATOM 709 C C . ILE A 1 96 ? -13.722 3.852 18.071 1.00 68.00 96 ILE A C 1
ATOM 711 O O . ILE A 1 96 ? -12.719 3.855 17.358 1.00 68.00 96 ILE A O 1
ATOM 715 N N . GLY A 1 97 ? -13.818 3.048 19.137 1.00 69.19 97 GLY A N 1
ATOM 716 C CA . GLY A 1 97 ? -12.763 2.098 19.509 1.00 69.19 97 GLY A CA 1
ATOM 717 C C . GLY A 1 97 ? -12.607 0.971 18.484 1.00 69.19 97 GLY A C 1
ATOM 718 O O . GLY A 1 97 ? -11.496 0.697 18.033 1.00 69.19 97 GLY A O 1
ATOM 719 N N . ALA A 1 98 ? -13.726 0.378 18.052 1.00 69.69 98 ALA A N 1
ATOM 720 C CA . ALA A 1 98 ? -13.730 -0.637 16.997 1.00 69.69 98 ALA A CA 1
ATOM 721 C C . ALA A 1 98 ? -13.252 -0.057 15.653 1.00 69.69 98 ALA A C 1
ATOM 723 O O . ALA A 1 98 ? -12.468 -0.690 14.945 1.00 69.69 98 ALA A O 1
ATOM 724 N N . GLY A 1 99 ? -13.650 1.182 15.334 1.00 76.81 99 GLY A N 1
ATOM 725 C CA . GLY A 1 99 ? -13.170 1.896 14.148 1.00 76.81 99 GLY A CA 1
ATOM 726 C C . GLY A 1 99 ? -11.662 2.186 14.167 1.00 76.81 99 GLY A C 1
ATOM 727 O O . GLY A 1 99 ? -10.998 2.063 13.138 1.00 76.81 99 GLY A O 1
ATOM 728 N N . GLN A 1 100 ? -11.084 2.515 15.326 1.00 81.19 100 GLN A N 1
ATOM 729 C CA . GLN A 1 100 ? -9.643 2.781 15.458 1.00 81.19 100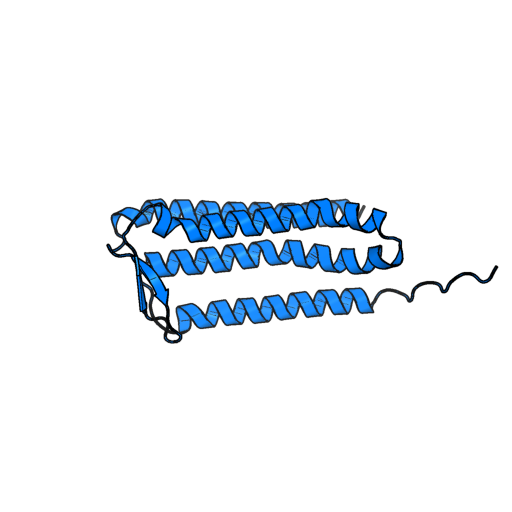 GLN A CA 1
ATOM 730 C C . GLN A 1 100 ? -8.781 1.556 15.143 1.00 81.19 100 GLN A C 1
ATOM 732 O O . GLN A 1 100 ? -7.774 1.681 14.442 1.00 81.19 100 GLN A O 1
ATOM 737 N N . ASP A 1 101 ? -9.193 0.373 15.599 1.00 82.56 101 ASP A N 1
ATOM 738 C CA . ASP A 1 101 ? -8.472 -0.867 15.309 1.00 82.56 101 ASP A CA 1
ATOM 739 C C . ASP A 1 101 ? -8.509 -1.211 13.812 1.00 82.56 101 ASP A C 1
ATOM 741 O O . ASP A 1 101 ? -7.531 -1.750 13.283 1.00 82.56 101 ASP A O 1
ATOM 745 N N . VAL A 1 102 ? -9.598 -0.880 13.107 1.00 86.62 102 VAL A N 1
ATOM 746 C CA . VAL A 1 102 ? -9.682 -1.026 11.643 1.00 86.62 102 VAL A CA 1
ATOM 747 C C . VAL A 1 102 ? -8.681 -0.107 10.954 1.00 86.62 102 VAL A C 1
ATOM 749 O O . VAL A 1 102 ? -7.934 -0.569 10.096 1.00 86.62 102 VAL A O 1
ATOM 752 N N . VAL A 1 103 ? -8.598 1.163 11.362 1.00 89.94 103 VAL A N 1
ATOM 753 C CA . VAL A 1 103 ? -7.648 2.133 10.786 1.00 89.94 103 VAL A CA 1
ATOM 754 C C . VAL A 1 103 ? -6.203 1.634 10.896 1.00 89.94 103 VAL A C 1
ATOM 756 O O . VAL A 1 103 ? -5.456 1.698 9.919 1.00 89.94 103 VAL A O 1
ATOM 759 N N . ALA A 1 104 ? -5.810 1.083 12.049 1.00 91.31 104 ALA A N 1
ATOM 760 C CA . ALA A 1 104 ? -4.470 0.520 12.229 1.00 91.31 104 ALA A CA 1
ATOM 761 C C . ALA A 1 104 ? -4.224 -0.734 11.368 1.00 91.31 104 ALA A C 1
ATOM 763 O O . ALA A 1 104 ? -3.125 -0.916 10.849 1.00 91.31 104 ALA A O 1
ATOM 764 N N . GLN A 1 105 ? -5.238 -1.586 11.187 1.00 89.69 105 GLN A N 1
ATOM 765 C CA . GLN A 1 105 ? -5.144 -2.799 10.361 1.00 89.69 105 GLN A CA 1
ATOM 766 C C . GLN A 1 105 ? -5.168 -2.509 8.850 1.00 89.69 105 GLN A C 1
ATOM 768 O O . GLN A 1 105 ? -4.655 -3.309 8.071 1.00 89.69 105 GLN A O 1
ATOM 773 N N . LEU A 1 106 ? -5.700 -1.359 8.425 1.00 92.19 106 LEU A N 1
ATOM 774 C CA . LEU A 1 106 ? -5.665 -0.917 7.027 1.00 92.19 106 LEU A CA 1
ATOM 775 C C . LEU A 1 106 ? -4.274 -0.445 6.580 1.00 92.19 106 LEU A C 1
ATOM 777 O O . LEU A 1 106 ? -3.950 -0.546 5.401 1.00 92.19 106 LEU A O 1
ATOM 781 N N . ALA A 1 107 ? -3.429 0.038 7.492 1.00 95.50 107 ALA A N 1
ATOM 782 C CA . ALA A 1 107 ? -2.084 0.504 7.153 1.00 95.50 107 ALA A CA 1
ATOM 783 C C . ALA A 1 107 ? -1.218 -0.549 6.422 1.00 95.50 107 ALA A C 1
ATOM 785 O O . ALA A 1 107 ? -0.743 -0.248 5.321 1.00 95.50 107 ALA A O 1
ATOM 786 N N . PRO A 1 108 ? -1.045 -1.782 6.943 1.00 95.00 108 PRO A N 1
ATOM 787 C CA . PRO A 1 108 ? -0.258 -2.801 6.249 1.00 95.00 108 PRO A CA 1
ATOM 788 C C . PRO A 1 108 ? -0.917 -3.253 4.943 1.00 95.00 108 PRO A C 1
ATOM 790 O O . PRO A 1 108 ? -0.207 -3.583 3.997 1.00 95.00 108 PRO A O 1
ATOM 793 N N . ALA A 1 109 ? -2.253 -3.214 4.859 1.00 93.75 109 ALA A N 1
ATOM 794 C CA . ALA A 1 109 ? -2.997 -3.507 3.637 1.00 93.75 109 ALA A CA 1
ATOM 795 C C . ALA A 1 109 ? -2.605 -2.562 2.496 1.00 93.75 109 ALA A C 1
ATOM 797 O O . ALA A 1 109 ? -2.223 -2.995 1.412 1.00 93.75 109 ALA A O 1
ATOM 798 N N . VAL A 1 110 ? -2.672 -1.260 2.778 1.00 95.31 110 VAL A N 1
ATOM 799 C CA . VAL A 1 110 ? -2.347 -0.196 1.826 1.00 95.31 110 VAL A CA 1
ATOM 800 C C . VAL A 1 110 ? -0.880 -0.279 1.417 1.00 95.31 110 VAL A C 1
ATOM 802 O O . VAL A 1 110 ? -0.577 -0.229 0.227 1.00 95.31 110 VAL A O 1
ATOM 805 N N . ALA A 1 111 ? 0.025 -0.458 2.385 1.00 97.62 111 ALA A N 1
ATOM 806 C CA . ALA A 1 111 ? 1.453 -0.591 2.115 1.00 97.62 111 ALA A CA 1
ATOM 807 C C . ALA A 1 111 ? 1.766 -1.799 1.219 1.00 97.62 111 ALA A C 1
ATOM 809 O O . ALA A 1 111 ? 2.510 -1.662 0.250 1.00 97.62 111 ALA A O 1
ATOM 810 N N . ALA A 1 112 ? 1.171 -2.960 1.507 1.00 96.19 112 ALA A N 1
ATOM 811 C CA . ALA A 1 112 ? 1.373 -4.172 0.723 1.00 96.19 112 ALA A CA 1
ATOM 812 C C . ALA A 1 112 ? 0.783 -4.054 -0.689 1.00 96.19 112 ALA A C 1
ATOM 814 O O . ALA A 1 112 ? 1.439 -4.459 -1.644 1.00 96.19 112 ALA A O 1
ATOM 815 N N . LEU A 1 113 ? -0.412 -3.471 -0.841 1.00 94.88 113 LEU A N 1
ATOM 816 C CA . LEU A 1 113 ? -1.034 -3.268 -2.151 1.00 94.88 113 LEU A CA 1
ATOM 817 C C . LEU A 1 113 ? -0.188 -2.341 -3.023 1.00 94.88 113 LEU A C 1
ATOM 819 O O . LEU A 1 113 ? 0.136 -2.682 -4.157 1.00 94.88 113 LEU A O 1
ATOM 823 N N . ILE A 1 114 ? 0.199 -1.186 -2.486 1.00 96.69 114 ILE A N 1
ATOM 824 C CA . ILE A 1 114 ? 0.995 -0.202 -3.221 1.00 96.69 114 ILE A CA 1
ATOM 825 C C . ILE A 1 114 ? 2.378 -0.765 -3.542 1.00 96.69 114 ILE A C 1
ATOM 827 O O . ILE A 1 114 ? 2.819 -0.671 -4.684 1.00 96.69 114 ILE A O 1
ATOM 831 N N . GLY A 1 115 ? 3.032 -1.411 -2.573 1.00 97.25 115 GLY A N 1
ATOM 832 C CA . GLY A 1 115 ? 4.331 -2.036 -2.796 1.00 97.25 115 GLY A CA 1
ATOM 833 C C . GLY A 1 115 ? 4.272 -3.138 -3.856 1.00 97.25 115 GLY A C 1
ATOM 834 O O . GLY A 1 115 ? 5.116 -3.175 -4.750 1.00 97.25 115 GLY A O 1
ATOM 835 N N . TRP A 1 116 ? 3.232 -3.977 -3.820 1.00 96.06 116 TRP A N 1
ATOM 836 C CA . TRP A 1 116 ? 2.982 -4.991 -4.843 1.00 96.06 116 TRP A CA 1
ATOM 837 C C . TRP A 1 116 ? 2.808 -4.375 -6.233 1.00 96.06 116 TRP A C 1
ATOM 839 O O . TRP A 1 116 ? 3.476 -4.811 -7.169 1.00 96.06 116 TRP A O 1
ATOM 849 N N . LEU A 1 117 ? 1.954 -3.349 -6.363 1.00 94.12 117 LEU A N 1
ATOM 850 C CA . LEU A 1 117 ? 1.698 -2.654 -7.630 1.00 94.12 117 LEU A CA 1
ATOM 851 C C . LEU A 1 117 ? 2.957 -1.983 -8.198 1.00 94.12 117 LEU A C 1
ATOM 853 O O . LEU A 1 117 ? 3.160 -1.988 -9.411 1.00 94.12 117 LEU A O 1
ATOM 857 N N . SER A 1 118 ? 3.829 -1.456 -7.339 1.00 96.50 118 SER A N 1
ATOM 858 C CA . SER A 1 118 ? 5.119 -0.912 -7.761 1.00 96.50 118 SER A CA 1
ATOM 859 C C . SER A 1 118 ? 6.066 -2.007 -8.258 1.00 96.50 118 SER A C 1
ATOM 861 O O . SER A 1 118 ? 6.548 -1.925 -9.386 1.00 96.50 118 SER A O 1
ATOM 863 N N . ILE A 1 119 ? 6.284 -3.064 -7.468 1.00 96.12 119 ILE A N 1
ATOM 864 C CA . ILE A 1 119 ? 7.225 -4.145 -7.807 1.00 96.12 119 ILE A CA 1
ATOM 865 C C . ILE A 1 119 ? 6.849 -4.821 -9.125 1.00 96.12 119 ILE A C 1
ATOM 867 O O . ILE A 1 119 ? 7.708 -4.989 -9.989 1.00 96.12 119 ILE A O 1
ATOM 871 N N . ARG A 1 120 ? 5.570 -5.164 -9.323 1.00 94.50 120 ARG A N 1
ATOM 872 C CA . ARG A 1 120 ? 5.125 -5.779 -10.585 1.00 94.50 120 ARG A CA 1
ATOM 873 C C . ARG A 1 120 ? 5.408 -4.895 -11.798 1.00 94.50 120 ARG A C 1
ATOM 875 O O . ARG A 1 120 ? 5.759 -5.416 -12.850 1.00 94.50 120 ARG A O 1
ATOM 882 N N . GLY A 1 121 ? 5.252 -3.575 -11.656 1.00 93.81 121 GLY A N 1
ATOM 883 C CA . GLY A 1 121 ? 5.403 -2.641 -12.764 1.00 93.81 121 GLY A CA 1
ATOM 884 C C . GLY A 1 121 ? 6.862 -2.494 -13.158 1.00 93.81 121 GLY A C 1
ATOM 885 O O . GLY A 1 121 ? 7.183 -2.446 -14.339 1.00 93.81 121 GLY A O 1
ATOM 886 N N . TRP A 1 122 ? 7.751 -2.521 -12.169 1.00 95.88 122 TRP A N 1
ATOM 887 C CA . TRP A 1 122 ? 9.195 -2.498 -12.379 1.00 95.88 122 TRP A CA 1
ATOM 888 C C . TRP A 1 122 ? 9.734 -3.791 -12.984 1.00 95.88 122 TRP A C 1
ATOM 890 O O . TRP A 1 122 ? 10.650 -3.743 -13.799 1.00 95.88 122 TRP A O 1
ATOM 900 N N . LEU A 1 123 ? 9.172 -4.936 -12.591 1.00 95.38 123 LEU A N 1
ATOM 901 C CA . LEU A 1 123 ? 9.570 -6.252 -13.094 1.00 95.38 123 LEU A CA 1
ATOM 902 C C . LEU A 1 123 ? 8.885 -6.632 -14.415 1.00 95.38 123 LEU A C 1
ATOM 904 O O . LEU A 1 123 ? 9.163 -7.704 -14.947 1.00 95.38 123 LEU A O 1
ATOM 908 N N . GLY A 1 124 ? 7.994 -5.780 -14.939 1.00 93.38 124 GLY A N 1
ATOM 909 C CA . GLY A 1 124 ? 7.263 -6.048 -16.179 1.00 93.38 124 GLY A CA 1
ATOM 910 C C . GLY A 1 124 ? 6.363 -7.281 -16.086 1.00 93.38 124 GLY A C 1
ATOM 911 O O . GLY A 1 124 ? 6.190 -7.997 -17.065 1.00 93.38 124 GLY A O 1
ATOM 912 N N . TRP A 1 125 ? 5.834 -7.581 -14.898 1.00 94.19 125 TRP A N 1
ATOM 913 C CA . TRP A 1 125 ? 4.955 -8.729 -14.714 1.00 94.19 125 TRP A CA 1
ATOM 914 C C . TRP A 1 125 ? 3.567 -8.438 -15.272 1.00 94.19 125 TRP A C 1
ATOM 916 O O . TRP A 1 125 ? 2.870 -7.530 -14.810 1.00 94.19 125 TRP A O 1
ATOM 926 N N . GLU A 1 126 ? 3.164 -9.258 -16.236 1.00 93.75 126 GLU A N 1
ATOM 927 C CA . GLU A 1 126 ? 1.876 -9.166 -16.911 1.00 93.75 126 GLU A CA 1
ATOM 928 C C . GLU A 1 126 ? 0.935 -10.307 -16.518 1.00 93.75 126 GLU A C 1
ATOM 930 O O . GLU A 1 126 ? 1.323 -11.320 -15.927 1.00 93.75 126 GLU A O 1
ATOM 935 N N . GLY A 1 127 ? -0.333 -10.131 -16.876 1.00 93.88 127 GLY A N 1
ATOM 936 C CA . GLY A 1 127 ? -1.356 -11.158 -16.779 1.00 93.88 127 GLY A CA 1
ATOM 937 C C . GLY A 1 127 ? -2.315 -10.965 -15.604 1.00 93.88 127 GLY A C 1
ATOM 938 O O . GLY A 1 127 ? -1.993 -10.313 -14.601 1.00 93.88 127 GLY A O 1
ATOM 939 N N . PRO A 1 128 ? -3.511 -11.569 -15.690 1.00 93.69 128 PRO A N 1
ATOM 940 C CA . PRO A 1 128 ? -4.638 -11.205 -14.838 1.00 93.69 128 PRO A CA 1
ATOM 941 C C . PRO A 1 128 ? -4.385 -11.580 -13.378 1.00 93.69 128 PRO A C 1
ATOM 943 O O . PRO A 1 128 ? -4.776 -10.854 -12.465 1.00 93.69 128 PRO A O 1
ATOM 946 N N . ALA A 1 129 ? -3.659 -12.675 -13.143 1.00 93.81 129 ALA A N 1
ATOM 947 C CA . ALA A 1 129 ? -3.304 -13.143 -11.808 1.00 93.81 129 ALA A CA 1
ATOM 948 C C . ALA A 1 129 ? -2.518 -12.095 -10.998 1.00 93.81 129 ALA A C 1
ATOM 950 O O . ALA A 1 129 ? -2.699 -11.997 -9.786 1.00 93.81 129 ALA A O 1
ATOM 951 N N . THR A 1 130 ? -1.701 -11.268 -11.659 1.00 92.62 130 THR A N 1
ATOM 952 C CA . THR A 1 130 ? -0.885 -10.243 -10.991 1.00 92.62 130 THR A CA 1
ATOM 953 C C . THR A 1 130 ? -1.720 -9.073 -10.451 1.00 92.62 130 THR A C 1
ATOM 955 O O . THR A 1 130 ? -1.290 -8.406 -9.509 1.00 92.62 130 THR A O 1
ATOM 958 N N . ILE A 1 131 ? -2.910 -8.802 -11.018 1.00 91.25 131 ILE A N 1
ATOM 959 C CA . ILE A 1 131 ? -3.888 -7.817 -10.505 1.00 91.25 131 ILE A CA 1
ATOM 960 C C . ILE A 1 131 ? -4.861 -8.498 -9.550 1.00 91.25 131 ILE A C 1
ATOM 962 O O . ILE A 1 131 ? -5.024 -8.074 -8.403 1.00 91.25 131 ILE A O 1
ATOM 966 N N . TRP A 1 132 ? -5.549 -9.525 -10.047 1.00 92.38 132 TRP A N 1
ATOM 967 C CA . TRP A 1 132 ? -6.788 -9.985 -9.440 1.00 92.38 132 TRP A CA 1
ATOM 968 C C . TRP A 1 132 ? -6.554 -10.760 -8.156 1.00 92.38 132 TRP A C 1
ATOM 970 O O . TRP A 1 132 ? -7.305 -10.555 -7.212 1.00 92.38 132 TRP A O 1
ATOM 980 N N . ILE A 1 133 ? -5.499 -11.576 -8.065 1.00 93.62 133 ILE A N 1
ATOM 981 C CA . ILE A 1 133 ? -5.217 -12.333 -6.837 1.00 93.62 133 ILE A CA 1
ATOM 982 C C . ILE A 1 133 ? -4.983 -11.379 -5.652 1.00 93.62 133 ILE A C 1
ATOM 984 O O . ILE A 1 133 ? -5.739 -11.463 -4.682 1.00 93.62 133 ILE A O 1
ATOM 988 N N . PRO A 1 134 ? -4.020 -10.435 -5.702 1.00 90.62 134 PRO A N 1
ATOM 989 C CA . PRO A 1 134 ? -3.836 -9.487 -4.608 1.00 90.62 134 PRO A CA 1
ATOM 990 C C . PRO A 1 134 ? -5.080 -8.632 -4.367 1.00 90.62 134 PRO A C 1
ATOM 992 O O . PRO A 1 134 ? -5.487 -8.494 -3.219 1.00 90.62 134 PRO A O 1
ATOM 995 N N . THR A 1 135 ? -5.730 -8.115 -5.415 1.00 89.38 135 THR A N 1
ATOM 996 C CA . THR A 1 135 ? -6.960 -7.311 -5.272 1.00 89.38 135 THR A CA 1
ATOM 997 C C . THR A 1 135 ? -8.041 -8.063 -4.497 1.00 89.38 135 THR A C 1
ATOM 999 O O . THR A 1 135 ? -8.574 -7.543 -3.520 1.00 89.38 135 THR A O 1
ATOM 1002 N N . VAL A 1 136 ? -8.323 -9.310 -4.878 1.00 92.88 136 VAL A N 1
ATOM 1003 C CA . VAL A 1 136 ? -9.321 -10.162 -4.221 1.00 92.88 136 VAL A CA 1
ATOM 1004 C C . VAL A 1 136 ? -8.917 -10.474 -2.778 1.00 92.88 136 VAL A C 1
ATOM 1006 O O . VAL A 1 136 ? -9.754 -10.380 -1.882 1.00 92.88 136 VAL A O 1
ATOM 1009 N N . LEU A 1 137 ? -7.639 -10.768 -2.516 1.00 92.81 137 LEU A N 1
ATOM 1010 C CA . LEU A 1 137 ? -7.134 -10.964 -1.151 1.00 92.81 137 LEU A CA 1
ATOM 1011 C C . LEU A 1 137 ? -7.331 -9.709 -0.285 1.00 92.81 137 LEU A C 1
ATOM 1013 O O . LEU A 1 137 ? -7.811 -9.814 0.846 1.00 92.81 137 LEU A O 1
ATOM 1017 N N . PHE A 1 138 ? -7.029 -8.520 -0.816 1.00 90.44 138 PHE A N 1
ATOM 1018 C CA . PHE A 1 138 ? -7.253 -7.252 -0.117 1.00 90.44 138 PHE A CA 1
ATOM 1019 C C . PHE A 1 138 ? -8.740 -6.968 0.106 1.00 90.44 138 PHE A C 1
ATOM 1021 O O . PHE A 1 138 ? -9.102 -6.500 1.186 1.00 90.44 138 PHE A O 1
ATOM 1028 N N . MET A 1 139 ? -9.608 -7.294 -0.857 1.00 89.81 139 MET A N 1
ATOM 1029 C CA . MET A 1 139 ? -11.061 -7.177 -0.698 1.00 89.81 139 MET A CA 1
ATOM 1030 C C . MET A 1 139 ? -11.573 -8.088 0.418 1.00 89.81 139 MET A C 1
ATOM 1032 O O . MET A 1 139 ? -12.261 -7.607 1.316 1.00 89.81 139 MET A O 1
ATOM 1036 N N . PHE A 1 140 ? -11.203 -9.372 0.425 1.00 93.50 140 PHE A N 1
ATOM 1037 C CA . PHE A 1 140 ? -11.619 -10.304 1.480 1.00 93.50 140 PHE A CA 1
ATOM 1038 C C . PHE A 1 140 ? -11.096 -9.899 2.854 1.00 93.50 140 PHE A C 1
ATOM 1040 O O . PHE A 1 140 ? -11.834 -9.960 3.838 1.00 93.50 140 PHE A O 1
ATOM 1047 N N . MET A 1 141 ? -9.850 -9.436 2.930 1.00 91.69 141 MET A N 1
ATOM 1048 C CA . MET A 1 141 ? -9.304 -8.904 4.170 1.00 91.69 141 MET A CA 1
ATOM 1049 C C . MET A 1 141 ? -10.080 -7.665 4.632 1.00 91.69 141 MET A C 1
ATOM 1051 O O . MET A 1 141 ? -10.466 -7.602 5.796 1.00 91.69 141 MET A O 1
ATOM 1055 N N . GLY A 1 142 ? -10.353 -6.707 3.741 1.00 87.81 142 GLY A N 1
ATOM 1056 C CA . GLY A 1 142 ? -11.132 -5.506 4.050 1.00 87.81 142 GLY A CA 1
ATOM 1057 C C . GLY A 1 142 ? -12.538 -5.842 4.548 1.00 87.81 142 GLY A C 1
ATOM 1058 O O . GLY A 1 142 ? -12.958 -5.352 5.595 1.00 87.81 142 GLY A O 1
ATOM 1059 N N . ILE A 1 143 ? -13.222 -6.757 3.860 1.00 90.44 143 ILE A N 1
ATOM 1060 C CA . ILE A 1 143 ? -14.520 -7.303 4.271 1.00 90.44 143 ILE A CA 1
ATOM 1061 C C . ILE A 1 143 ? -14.416 -7.927 5.671 1.00 90.44 143 ILE A C 1
ATOM 1063 O O . ILE A 1 143 ? -15.214 -7.605 6.551 1.00 90.44 143 ILE A O 1
ATOM 1067 N N . GLY A 1 144 ? -13.402 -8.758 5.921 1.00 90.62 144 GLY A N 1
ATOM 1068 C CA . GLY A 1 144 ? -13.163 -9.370 7.229 1.00 90.62 144 GLY A CA 1
ATOM 1069 C C . GLY A 1 144 ? -12.916 -8.348 8.344 1.00 90.62 144 GLY A C 1
ATOM 1070 O O . GLY A 1 144 ? -13.423 -8.516 9.454 1.00 90.62 144 GLY A O 1
ATOM 1071 N N . LEU A 1 145 ? -12.186 -7.263 8.063 1.00 88.56 145 LEU A N 1
ATOM 1072 C CA . LEU A 1 145 ? -11.974 -6.165 9.012 1.00 88.56 145 LEU A CA 1
ATOM 1073 C C . LEU A 1 145 ? -13.287 -5.455 9.355 1.00 88.56 145 LEU A C 1
ATOM 1075 O O . LEU A 1 145 ? -13.549 -5.209 10.533 1.00 88.56 145 LEU A O 1
ATOM 1079 N N . VAL A 1 146 ? -14.129 -5.185 8.355 1.00 85.75 146 VAL A N 1
ATOM 1080 C CA . VAL A 1 146 ? -15.452 -4.576 8.556 1.00 85.75 146 VAL A CA 1
ATOM 1081 C C . VAL A 1 146 ? -16.348 -5.493 9.384 1.00 85.75 146 VAL A C 1
ATOM 1083 O O . VAL A 1 146 ? -16.896 -5.048 10.390 1.00 85.75 146 VAL A O 1
ATOM 1086 N N . PHE A 1 147 ? -16.447 -6.780 9.035 1.00 89.00 147 PHE A N 1
ATOM 1087 C CA . PHE A 1 147 ? -17.241 -7.742 9.807 1.00 89.00 147 PHE A CA 1
ATOM 1088 C C . PHE A 1 147 ? -16.787 -7.820 11.263 1.00 89.00 147 PHE A C 1
ATOM 1090 O O . PHE A 1 147 ? -17.624 -7.814 12.166 1.00 89.00 147 PHE A O 1
ATOM 1097 N N . ARG A 1 148 ? -15.473 -7.848 11.512 1.00 86.56 148 ARG A N 1
ATOM 1098 C CA . ARG A 1 148 ? -14.926 -7.841 12.876 1.00 86.56 148 ARG A CA 1
ATOM 1099 C C . ARG A 1 148 ? -15.292 -6.568 13.633 1.00 86.56 148 ARG A C 1
ATOM 1101 O O . ARG A 1 148 ? -15.654 -6.662 14.801 1.00 86.56 148 ARG A O 1
ATOM 1108 N N . ALA A 1 149 ? -15.230 -5.407 12.985 1.00 82.56 149 ALA A N 1
ATOM 1109 C CA . ALA A 1 149 ? -15.584 -4.133 13.605 1.00 82.56 149 ALA A CA 1
ATOM 1110 C C . ALA A 1 149 ? -17.075 -4.047 13.949 1.00 82.56 149 ALA A C 1
ATOM 1112 O O . ALA A 1 149 ? -17.421 -3.707 15.078 1.00 82.56 149 ALA A O 1
ATOM 1113 N N . VAL A 1 150 ? -17.947 -4.428 13.011 1.00 83.50 150 VAL A N 1
ATOM 1114 C CA . VAL A 1 150 ? -19.402 -4.467 13.221 1.00 83.50 150 VAL A CA 1
ATOM 1115 C C . VAL A 1 150 ? -19.765 -5.465 14.320 1.00 83.50 150 VAL A C 1
ATOM 1117 O O . VAL A 1 150 ? -20.543 -5.137 15.209 1.00 83.50 150 VAL A O 1
ATOM 1120 N N . SER A 1 151 ? -19.159 -6.655 14.313 1.00 84.75 151 SER A N 1
ATOM 1121 C CA . SER A 1 151 ? -19.396 -7.673 15.348 1.00 84.75 151 SER A CA 1
ATOM 1122 C C . SER A 1 151 ? -18.953 -7.192 16.731 1.00 84.75 151 SER A C 1
ATOM 1124 O O . SER A 1 151 ? -19.637 -7.443 17.720 1.00 84.75 151 SER A O 1
ATOM 1126 N N . ALA A 1 152 ? -17.826 -6.476 16.812 1.00 80.50 152 ALA A N 1
ATOM 1127 C CA . ALA A 1 152 ? -17.348 -5.895 18.062 1.00 80.50 152 ALA A CA 1
ATOM 1128 C C . ALA A 1 152 ? -18.276 -4.784 18.577 1.00 80.50 152 ALA A C 1
ATOM 1130 O O . ALA A 1 152 ? -18.527 -4.723 19.778 1.00 80.50 152 ALA A O 1
ATOM 1131 N N . ALA A 1 153 ? -18.808 -3.944 17.684 1.00 75.69 153 ALA A N 1
ATOM 1132 C CA . ALA A 1 153 ? -19.771 -2.905 18.041 1.00 75.69 153 ALA A CA 1
ATOM 1133 C C . ALA A 1 153 ? -21.105 -3.504 18.523 1.00 75.69 153 ALA A C 1
ATOM 1135 O O . ALA A 1 153 ? -21.626 -3.103 19.559 1.00 75.69 153 ALA A O 1
ATOM 1136 N N . ALA A 1 154 ? -21.618 -4.528 17.832 1.00 80.56 154 ALA A N 1
ATOM 1137 C CA . ALA A 1 154 ? -22.869 -5.203 18.189 1.00 80.56 154 ALA A CA 1
ATOM 1138 C C . ALA A 1 154 ? -22.808 -5.961 19.530 1.00 80.56 154 ALA A C 1
ATOM 1140 O O . ALA A 1 154 ? -23.843 -6.200 20.146 1.00 80.56 154 ALA A O 1
ATOM 1141 N N . ALA A 1 155 ? -21.612 -6.341 19.991 1.00 81.75 155 ALA A N 1
ATOM 1142 C CA . ALA A 1 155 ? -21.410 -7.020 21.271 1.00 81.75 155 ALA A CA 1
ATOM 1143 C C . ALA A 1 155 ? -21.402 -6.069 22.488 1.00 81.75 155 ALA A C 1
ATOM 1145 O O . ALA A 1 155 ? -21.303 -6.533 23.627 1.00 81.75 155 ALA A O 1
ATOM 1146 N N . LEU A 1 156 ? -21.469 -4.749 22.278 1.00 74.00 156 LEU A N 1
ATOM 1147 C CA . LEU A 1 156 ? -21.506 -3.772 23.364 1.00 74.00 156 LEU A CA 1
ATOM 1148 C C . LEU A 1 156 ? -22.895 -3.736 24.029 1.00 74.00 156 LEU A C 1
ATOM 1150 O O . LEU A 1 156 ? -23.913 -3.825 23.342 1.00 74.00 156 LEU A O 1
ATOM 1154 N N . PRO A 1 157 ? -22.970 -3.592 25.367 1.00 74.25 157 PRO A N 1
ATOM 1155 C CA . PRO A 1 157 ? -24.247 -3.485 26.061 1.00 74.25 157 PRO A CA 1
ATOM 1156 C C . PRO A 1 157 ? -25.013 -2.223 25.622 1.00 74.25 157 PRO A C 1
ATOM 1158 O O . PRO A 1 157 ? -24.385 -1.192 25.363 1.00 74.25 157 PRO A O 1
ATOM 1161 N N . PRO A 1 158 ? -26.359 -2.268 25.574 1.00 69.50 158 PRO A N 1
ATOM 1162 C CA . PRO A 1 158 ? -27.170 -1.133 25.147 1.00 69.50 158 PRO A CA 1
ATOM 1163 C C . PRO A 1 158 ? -26.932 0.087 26.041 1.00 69.50 158 PRO A C 1
ATOM 1165 O O . PRO A 1 158 ? -26.775 -0.037 27.260 1.00 69.50 158 PRO A O 1
ATOM 1168 N N . HIS A 1 159 ? -26.913 1.279 25.435 1.00 62.88 159 HIS A N 1
ATOM 1169 C CA . HIS A 1 159 ? -26.716 2.520 26.176 1.00 62.88 159 HIS A CA 1
ATOM 1170 C C . HIS A 1 159 ? -27.771 2.668 27.282 1.00 62.88 159 HIS A C 1
ATOM 1172 O O . HIS A 1 159 ? -28.962 2.496 27.008 1.00 62.88 159 HIS A O 1
ATOM 1178 N N . PRO A 1 160 ? -27.371 3.016 28.523 1.00 62.22 160 PRO A N 1
ATOM 1179 C CA . PRO A 1 160 ? -28.336 3.329 29.562 1.00 62.22 160 PRO A CA 1
ATOM 1180 C C . PRO A 1 160 ? -29.188 4.500 29.074 1.00 62.22 160 PRO A C 1
ATOM 1182 O O . PRO A 1 160 ? -28.656 5.559 28.733 1.00 62.22 160 PRO A O 1
ATOM 1185 N N . GLY A 1 161 ? -30.503 4.275 28.997 1.00 67.38 161 GLY A N 1
ATOM 1186 C CA . GLY A 1 161 ? -31.462 5.284 28.564 1.00 67.38 161 GLY A CA 1
ATOM 1187 C C . GLY A 1 161 ? -31.341 6.570 29.390 1.00 67.38 161 GLY A C 1
ATOM 1188 O O . GLY A 1 161 ? -30.807 6.542 30.508 1.00 67.38 161 GLY A O 1
ATOM 1189 N N . PRO A 1 162 ? -31.806 7.714 28.857 1.00 67.62 162 PRO A N 1
ATOM 1190 C CA . PRO A 1 162 ? -31.764 8.974 29.584 1.00 67.62 162 PRO A CA 1
ATOM 1191 C C . PRO A 1 162 ? -32.433 8.782 30.947 1.00 67.62 162 PRO A C 1
ATOM 1193 O O . PRO A 1 162 ? -33.585 8.357 31.021 1.00 67.62 162 PRO A O 1
ATOM 1196 N N . ARG A 1 163 ? -31.693 9.050 32.033 1.00 62.97 163 ARG A N 1
ATOM 1197 C CA . ARG A 1 163 ? -32.261 9.002 33.384 1.00 62.97 163 ARG A CA 1
ATOM 1198 C C . ARG A 1 163 ? -33.390 10.027 33.431 1.00 62.97 163 ARG A C 1
ATOM 1200 O O . ARG A 1 163 ? -33.119 11.223 33.319 1.00 62.97 163 ARG A O 1
ATOM 1207 N N . SER A 1 164 ? -34.628 9.556 33.561 1.00 66.06 164 SER A N 1
ATOM 1208 C CA . SER A 1 164 ? -35.769 10.414 33.867 1.00 66.06 164 SER A CA 1
ATOM 1209 C C . SER A 1 164 ? -35.457 11.153 35.166 1.00 66.06 164 SER A C 1
ATOM 1211 O O . SER A 1 164 ? -35.143 10.511 36.172 1.00 66.06 164 SER A O 1
ATOM 1213 N N . LYS A 1 165 ? -35.445 12.485 35.101 1.00 60.94 165 LYS A N 1
ATOM 1214 C CA . LYS A 1 165 ? -35.392 13.348 36.281 1.00 60.94 165 LYS A CA 1
ATOM 1215 C C . LYS A 1 165 ? -36.763 13.417 36.930 1.00 60.94 165 LYS A C 1
ATOM 1217 O O . LYS A 1 165 ? -37.750 13.380 36.165 1.00 60.94 165 LYS A O 1
#

Radius of gyration: 20.21 Å; chains: 1; bounding box: 54×30×58 Å

Secondary structure (DSSP, 8-state):
-THHHHHHHHHHHHHHHHHHHHHHHHHHHHHGGGS-SSEEEEE-TTS-EEEEE---HHHHHHHHHHHHHHHHHHHHHHHHHHHHHHHH-SSHHHHHHHHHHHHHHHHHHHHHHHHHHHHHHHTT--SHHHHHHHHHHHHHHHHHHHHHHHHHHHTSPPPPPP---